Protein AF-A0A1R3GVP4-F1 (afdb_monomer)

InterPro domains:
  IPR006501 Pectinesterase inhibitor domain [PF04043] (24-122)
  IPR006501 Pectinesterase inhibitor domain [SM00856] (20-136)
  IPR006501 Pectinesterase inhibitor domain [TIGR01614] (7-73)
  IPR035513 Invertase/pectin methylesterase inhibitor domain superfamily [G3DSA:1.20.140.40] (20-71)
  IPR035513 Invertase/pectin methylesterase inhibitor domain superfamily [SSF101148] (23-137)
  IPR052421 Plant Cell Wall Enzyme Inhibitor [PTHR36710] (15-69)

Mean predicted aligned error: 7.44 Å

Foldseek 3Di:
DDDDDPVVVVVVVVVVLQVVLLVQQQVVLVPDPHSVLSSVQLVVDPQSSNDDPVSSVVSSVVLVVVLVVLLVVLVVLLVVLCVQLVVCVVVVNLVSNLVSLVSNLVSLVVSVPRSDCVCVVVSVVSNVVSVVVNVVSVVSD

Organism: NCBI:txid93759

Radius of gyration: 23.32 Å; Cα contacts (8 Å, |Δi|>4): 117; chains: 1; bounding box: 47×52×66 Å

pLDDT: mean 90.2, std 13.84, range [39.5, 98.69]

Solvent-accessible surface area (backbone atoms only — not comparable to full-atom values): 7646 Å² total; per-residue (Å²): 138,86,82,76,69,76,70,66,64,60,63,53,59,55,52,55,42,39,55,53,14,51,55,49,47,53,60,58,18,71,75,44,96,53,36,66,60,45,42,56,60,45,66,73,39,77,67,38,28,75,36,54,74,70,48,42,55,50,49,53,51,52,51,52,53,50,50,54,50,51,34,51,52,28,49,53,53,26,52,53,24,51,52,52,17,50,54,25,45,78,69,70,36,49,70,56,17,47,52,27,47,51,52,29,47,50,31,43,50,60,36,60,73,39,98,56,71,89,47,45,69,57,38,52,50,51,49,53,52,50,53,53,51,47,63,54,47,58,75,76,106

Structure (mmCIF, N/CA/C/O backbone):
data_AF-A0A1R3GVP4-F1
#
_entry.id   AF-A0A1R3GVP4-F1
#
loop_
_atom_site.group_PDB
_atom_site.id
_atom_site.type_symbol
_atom_site.label_atom_id
_atom_site.label_alt_id
_atom_site.label_comp_id
_atom_site.label_asym_id
_atom_site.label_entity_id
_atom_site.label_seq_id
_atom_site.pdbx_PDB_ins_code
_atom_site.Cartn_x
_atom_site.Cartn_y
_atom_site.Cartn_z
_atom_site.occupancy
_atom_site.B_iso_or_equiv
_atom_site.auth_seq_id
_atom_site.auth_comp_id
_atom_site.auth_asym_id
_atom_site.auth_atom_id
_atom_site.pdbx_PDB_model_num
ATOM 1 N N . MET A 1 1 ? 21.193 42.812 -39.357 1.00 39.50 1 MET A N 1
ATOM 2 C CA . MET A 1 1 ? 21.559 42.017 -38.165 1.00 39.50 1 MET A CA 1
ATOM 3 C C . MET A 1 1 ? 20.313 41.288 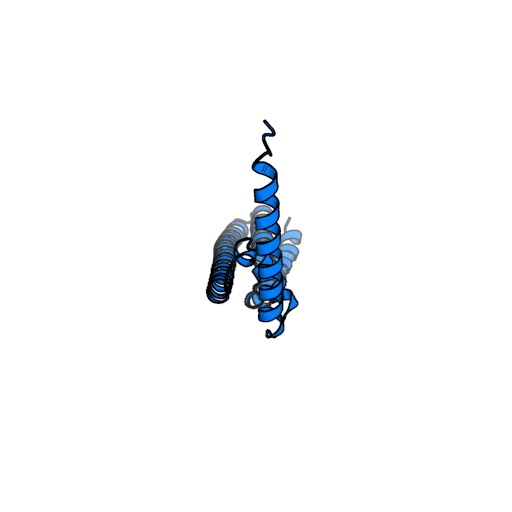-37.685 1.00 39.50 1 MET A C 1
ATOM 5 O O . MET A 1 1 ? 19.476 41.894 -37.035 1.00 39.50 1 MET A O 1
ATOM 9 N N . THR A 1 2 ? 20.130 40.033 -38.091 1.00 42.84 2 THR A N 1
ATOM 10 C CA . THR A 1 2 ? 18.996 39.196 -37.674 1.00 42.84 2 THR A CA 1
ATOM 11 C C . THR A 1 2 ? 19.387 38.416 -36.421 1.00 42.84 2 THR A C 1
ATOM 13 O O . THR A 1 2 ? 20.177 37.479 -36.496 1.00 42.84 2 THR A O 1
ATOM 16 N N . LEU A 1 3 ? 18.864 38.828 -35.265 1.00 52.25 3 LEU A N 1
ATOM 17 C CA . LEU A 1 3 ? 18.927 38.068 -34.016 1.00 52.25 3 LEU A CA 1
ATOM 18 C C . LEU A 1 3 ? 17.864 36.965 -34.074 1.00 52.25 3 LEU A C 1
ATOM 20 O O . LEU A 1 3 ? 16.678 37.229 -33.903 1.00 52.25 3 LEU A O 1
ATOM 24 N N . ILE A 1 4 ? 18.288 35.736 -34.358 1.00 58.00 4 ILE A N 1
ATOM 25 C CA . ILE A 1 4 ? 17.445 34.546 -34.205 1.00 58.00 4 ILE A CA 1
ATOM 26 C C . ILE A 1 4 ? 17.306 34.291 -32.693 1.00 58.00 4 ILE A C 1
ATOM 28 O O . ILE A 1 4 ? 18.330 34.200 -32.011 1.00 58.00 4 ILE A O 1
ATOM 32 N N . PRO A 1 5 ? 16.088 34.192 -32.131 1.00 57.78 5 PRO A N 1
ATOM 33 C CA . PRO A 1 5 ? 15.924 33.985 -30.701 1.00 57.78 5 PRO A CA 1
ATOM 34 C C . PRO A 1 5 ? 16.325 32.550 -30.333 1.00 57.78 5 PRO A C 1
ATOM 36 O O . PRO A 1 5 ? 15.697 31.586 -30.767 1.00 57.78 5 PRO A O 1
ATOM 39 N N . LEU A 1 6 ? 17.343 32.421 -29.473 1.00 53.12 6 LEU A N 1
ATOM 40 C CA . LEU A 1 6 ? 17.855 31.177 -28.860 1.00 53.12 6 LEU A CA 1
ATOM 41 C C . LEU A 1 6 ? 16.781 30.291 -28.189 1.00 53.12 6 LEU A C 1
ATOM 43 O O . LEU A 1 6 ? 17.050 29.147 -27.835 1.00 53.12 6 LEU A O 1
ATOM 47 N N . ILE A 1 7 ? 15.561 30.801 -28.029 1.00 54.38 7 ILE A N 1
ATOM 48 C CA . ILE A 1 7 ? 14.437 30.134 -27.366 1.00 54.38 7 ILE A CA 1
ATOM 49 C C . ILE A 1 7 ? 13.870 28.983 -28.224 1.00 54.38 7 ILE A C 1
ATOM 51 O O . ILE A 1 7 ? 13.385 27.997 -27.674 1.00 54.38 7 ILE A O 1
ATOM 55 N N . VAL A 1 8 ? 13.982 29.048 -29.559 1.00 53.81 8 VAL A N 1
ATOM 56 C CA . VAL A 1 8 ? 13.354 28.057 -30.461 1.00 53.81 8 VAL A CA 1
ATOM 57 C C . VAL A 1 8 ? 14.139 26.733 -30.535 1.00 53.81 8 VAL A C 1
ATOM 59 O O . VAL A 1 8 ? 13.537 25.675 -30.701 1.00 53.81 8 VAL A O 1
ATOM 62 N N . LEU A 1 9 ? 15.467 26.737 -30.337 1.00 52.12 9 LEU A N 1
ATOM 63 C CA . LEU A 1 9 ? 16.268 25.498 -30.365 1.00 52.12 9 LEU A CA 1
ATOM 64 C C . LEU A 1 9 ? 16.066 24.609 -29.126 1.00 52.12 9 LEU A C 1
ATOM 66 O O . LEU A 1 9 ? 16.220 23.392 -29.220 1.00 52.12 9 LEU A O 1
ATOM 70 N N . ASN A 1 10 ? 15.692 25.189 -27.981 1.00 51.56 10 ASN A N 1
ATOM 71 C CA . ASN A 1 10 ? 15.561 24.436 -26.731 1.00 51.56 10 ASN A CA 1
ATOM 72 C C . ASN A 1 10 ? 14.346 23.489 -26.733 1.00 51.56 10 ASN A C 1
ATOM 74 O O . ASN A 1 10 ? 14.402 22.409 -26.157 1.00 51.56 10 ASN A O 1
ATOM 78 N N . GLN A 1 11 ? 13.266 23.856 -27.433 1.00 56.44 11 GLN A N 1
ATOM 79 C CA . GLN A 1 11 ? 12.038 23.048 -27.508 1.00 56.44 11 GLN A CA 1
ATOM 80 C C . GLN A 1 11 ? 12.181 21.817 -28.420 1.00 56.44 11 GLN A C 1
ATOM 82 O O . GLN A 1 11 ? 11.461 20.831 -28.264 1.00 56.44 11 GLN A O 1
ATOM 87 N N . CYS A 1 12 ? 13.115 21.857 -29.375 1.00 54.09 12 CYS A N 1
ATOM 88 C CA . CYS A 1 12 ? 13.307 20.773 -30.337 1.00 54.09 12 CYS A CA 1
ATOM 89 C C . CYS A 1 12 ? 14.071 19.591 -29.712 1.00 54.09 12 CYS A C 1
ATOM 91 O O . CYS A 1 12 ? 13.704 18.431 -29.895 1.00 54.09 12 CYS A O 1
ATOM 93 N N . LEU A 1 13 ? 15.093 19.885 -28.901 1.00 56.16 13 LEU A N 1
ATOM 94 C CA . LEU A 1 13 ? 15.915 18.875 -28.224 1.00 56.16 13 LEU A CA 1
ATOM 95 C C . LEU A 1 13 ? 15.128 18.084 -27.167 1.00 56.16 13 LEU A C 1
ATOM 97 O O . LEU A 1 13 ? 15.319 16.875 -27.038 1.00 56.16 13 LEU A O 1
ATOM 101 N N . THR A 1 14 ? 14.208 18.737 -26.450 1.00 58.81 14 THR A N 1
ATOM 102 C CA . THR A 1 14 ? 13.360 18.076 -25.445 1.00 58.81 14 THR A CA 1
ATOM 103 C C . THR A 1 14 ? 12.384 17.086 -26.078 1.00 58.81 14 THR A C 1
ATOM 105 O O . THR A 1 14 ? 12.170 16.009 -25.530 1.00 58.81 14 THR A O 1
ATOM 108 N N . SER A 1 15 ? 11.849 17.408 -27.262 1.00 63.97 15 SER A N 1
ATOM 109 C CA . SER A 1 15 ? 10.939 16.527 -28.003 1.00 63.97 15 SER A CA 1
ATOM 110 C C . SER A 1 15 ? 11.629 15.251 -28.506 1.00 63.97 15 SER A C 1
ATOM 112 O O . SER A 1 15 ? 11.081 14.166 -28.339 1.00 63.97 15 SER A O 1
ATOM 114 N N . ILE A 1 16 ? 12.849 15.346 -29.051 1.00 66.75 16 ILE A N 1
ATOM 115 C CA . ILE A 1 16 ? 13.589 14.180 -29.575 1.00 66.75 16 ILE A CA 1
ATOM 116 C C . ILE A 1 16 ? 13.984 13.213 -28.449 1.00 66.75 16 ILE A C 1
ATOM 118 O O . ILE A 1 16 ? 13.843 11.995 -28.596 1.00 66.75 16 ILE A O 1
ATOM 122 N N . GLY A 1 17 ? 14.455 13.743 -27.313 1.00 68.69 17 GLY A N 1
ATOM 123 C CA . GLY A 1 17 ? 14.774 12.929 -26.137 1.00 68.69 17 GLY A CA 1
ATOM 124 C C . GLY A 1 17 ? 13.547 12.183 -25.612 1.00 68.69 17 GLY A C 1
ATOM 125 O O . GLY A 1 17 ? 13.617 10.978 -25.392 1.00 68.69 17 GLY A O 1
ATOM 126 N N . GLN A 1 18 ? 12.408 12.874 -25.509 1.00 73.81 18 GLN A N 1
ATOM 127 C CA . GLN A 1 18 ? 11.162 12.305 -24.997 1.00 73.81 18 GLN A CA 1
ATOM 128 C C . GLN A 1 18 ? 10.588 11.195 -25.891 1.00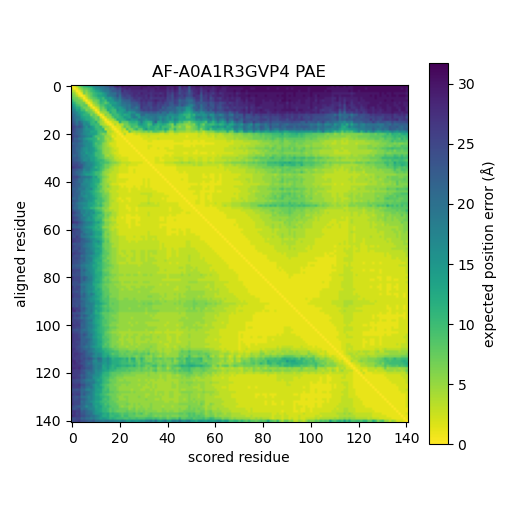 73.81 18 GLN A C 1
ATOM 130 O O . GLN A 1 18 ? 10.178 10.157 -25.372 1.00 73.81 18 GLN A O 1
ATOM 135 N N . GLU A 1 19 ? 10.597 11.370 -27.216 1.00 79.12 19 GLU A N 1
ATOM 136 C CA . GLU A 1 19 ? 10.157 10.327 -28.158 1.00 79.12 19 GLU A CA 1
ATOM 137 C C . GLU A 1 19 ? 11.078 9.096 -28.113 1.00 79.12 19 GLU A C 1
ATOM 139 O O . GLU A 1 19 ? 10.610 7.955 -28.097 1.00 79.12 19 GLU A O 1
ATOM 144 N N . THR A 1 20 ? 12.393 9.310 -27.991 1.00 84.62 20 THR A N 1
ATOM 145 C CA . THR A 1 20 ? 13.367 8.215 -27.842 1.00 84.62 20 THR A CA 1
ATOM 146 C C . THR A 1 20 ? 13.157 7.447 -26.531 1.00 84.62 20 THR A C 1
ATOM 148 O O . THR A 1 20 ? 13.189 6.215 -26.518 1.00 84.62 20 THR A O 1
ATOM 151 N N . GLY A 1 21 ? 12.889 8.155 -25.429 1.00 90.38 21 GLY A N 1
ATOM 152 C CA . GLY A 1 21 ? 12.582 7.550 -24.134 1.00 90.38 21 GLY A CA 1
ATOM 153 C C . GLY A 1 21 ? 11.299 6.727 -24.139 1.00 90.38 21 GLY A C 1
ATOM 154 O O . GLY A 1 21 ? 11.305 5.593 -23.666 1.00 90.38 21 GLY A O 1
ATOM 155 N N . LYS A 1 22 ? 10.216 7.246 -24.732 1.00 94.31 22 LYS A N 1
ATOM 156 C CA . LYS A 1 22 ? 8.956 6.501 -24.894 1.00 94.31 22 LYS A CA 1
ATOM 157 C C . LYS A 1 22 ? 9.150 5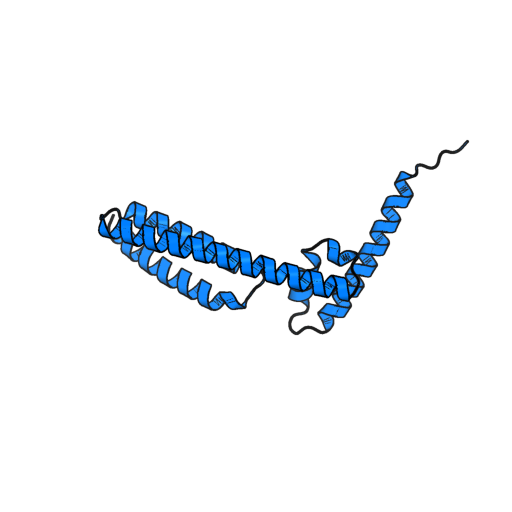.203 -25.676 1.00 94.31 22 LYS A C 1
ATOM 159 O O . LYS A 1 22 ? 8.663 4.155 -25.258 1.00 94.31 22 LYS A O 1
ATOM 164 N N . ALA A 1 23 ? 9.906 5.246 -26.776 1.00 95.75 23 ALA A N 1
ATOM 165 C CA . ALA A 1 23 ? 10.213 4.052 -27.561 1.00 95.75 23 ALA A CA 1
ATOM 166 C C . ALA A 1 23 ? 11.014 3.013 -26.754 1.00 95.75 23 ALA A C 1
ATOM 168 O O . ALA A 1 23 ? 10.745 1.808 -26.838 1.00 95.75 23 ALA A O 1
ATOM 169 N N . LEU A 1 24 ? 11.971 3.465 -25.935 1.00 96.81 24 LEU A N 1
ATOM 170 C CA . LEU A 1 24 ? 12.727 2.585 -25.046 1.00 96.81 24 LEU A CA 1
ATOM 171 C C . LEU A 1 24 ? 11.834 1.958 -23.966 1.00 96.81 24 LEU A C 1
ATOM 173 O O . LEU A 1 24 ? 11.905 0.745 -23.769 1.00 96.81 24 LEU A O 1
ATOM 177 N N . ILE A 1 25 ? 10.973 2.746 -23.313 1.00 97.69 25 ILE A N 1
ATOM 178 C CA . ILE A 1 25 ? 9.994 2.257 -22.326 1.00 97.69 25 ILE A CA 1
ATOM 179 C C . ILE A 1 25 ? 9.105 1.182 -22.961 1.00 97.69 25 ILE A C 1
ATOM 181 O O . ILE A 1 25 ? 9.031 0.072 -22.438 1.00 97.69 25 ILE A O 1
ATOM 185 N N . ALA A 1 26 ? 8.512 1.455 -24.127 1.00 97.75 26 ALA A N 1
ATOM 186 C CA . ALA A 1 26 ? 7.673 0.490 -24.839 1.00 97.75 26 ALA A CA 1
ATOM 187 C C . ALA A 1 26 ? 8.428 -0.813 -25.159 1.00 97.75 26 ALA A C 1
ATOM 189 O O . ALA A 1 26 ? 7.901 -1.911 -24.974 1.00 97.75 26 ALA A O 1
ATOM 190 N N . THR A 1 27 ? 9.693 -0.704 -25.578 1.00 97.56 27 THR A N 1
ATOM 191 C CA . THR A 1 27 ? 10.546 -1.865 -25.870 1.00 97.56 27 THR A CA 1
ATOM 192 C C . THR A 1 27 ? 10.806 -2.709 -24.621 1.00 97.56 27 THR A C 1
ATOM 194 O O . THR A 1 27 ? 10.717 -3.936 -24.683 1.00 97.56 27 THR A O 1
ATOM 197 N N . VAL A 1 28 ? 11.120 -2.078 -23.487 1.00 96.81 28 VAL A N 1
ATOM 198 C CA . VAL A 1 28 ? 11.355 -2.773 -22.211 1.00 96.81 28 VAL A CA 1
ATOM 199 C C . VAL A 1 28 ? 10.071 -3.436 -21.716 1.00 96.81 28 VAL A C 1
ATOM 201 O O . VAL A 1 28 ? 10.076 -4.632 -21.431 1.00 96.81 28 VAL A O 1
ATOM 204 N N . CYS A 1 29 ? 8.968 -2.692 -21.684 1.00 97.69 29 CYS A N 1
ATOM 205 C CA . CYS A 1 29 ? 7.694 -3.168 -21.156 1.00 97.69 29 CYS A CA 1
ATOM 206 C C . CYS A 1 29 ? 7.018 -4.226 -22.034 1.00 97.69 29 CYS A C 1
ATOM 208 O O . CYS A 1 29 ? 6.279 -5.055 -21.524 1.00 97.69 29 CYS A O 1
ATOM 210 N N . SER A 1 30 ? 7.318 -4.296 -23.335 1.00 98.06 30 SER A N 1
ATOM 211 C CA . SER A 1 30 ? 6.833 -5.397 -24.188 1.00 98.06 30 SER A CA 1
ATOM 212 C C . SER A 1 30 ? 7.313 -6.789 -23.749 1.00 98.06 30 SER A C 1
ATOM 214 O O . SER A 1 30 ? 6.768 -7.796 -24.192 1.00 98.06 30 SER A O 1
ATOM 216 N N . LYS A 1 31 ? 8.345 -6.849 -22.896 1.00 96.94 31 LYS A N 1
ATOM 217 C CA . LYS A 1 31 ? 8.952 -8.086 -22.389 1.00 96.94 31 LYS A CA 1
ATOM 218 C C . LYS A 1 31 ? 8.498 -8.445 -20.971 1.00 96.94 31 LYS A C 1
ATOM 220 O O . LYS A 1 31 ? 9.032 -9.398 -20.407 1.00 96.94 31 LYS A O 1
ATOM 225 N N . THR A 1 32 ? 7.586 -7.680 -20.372 1.00 95.38 32 THR A N 1
ATOM 226 C CA . THR A 1 32 ? 7.061 -7.943 -19.026 1.00 95.38 32 THR A CA 1
ATOM 227 C C . THR A 1 32 ? 5.731 -8.688 -19.093 1.00 95.38 32 THR A C 1
ATOM 229 O O . THR A 1 32 ? 5.060 -8.691 -20.122 1.00 95.38 32 THR A O 1
ATOM 232 N N . GLU A 1 33 ? 5.348 -9.323 -17.983 1.00 93.56 33 GLU A N 1
ATOM 233 C CA . GLU A 1 33 ? 4.060 -10.020 -17.855 1.00 93.56 33 GLU A CA 1
ATOM 234 C C . GLU A 1 33 ? 2.873 -9.056 -18.002 1.00 93.56 33 GLU A C 1
ATOM 236 O O . GLU A 1 33 ? 1.915 -9.367 -18.707 1.00 93.56 33 GLU A O 1
ATOM 241 N N . ASN A 1 34 ? 3.005 -7.843 -17.447 1.00 91.88 34 ASN A N 1
ATOM 242 C CA . ASN A 1 34 ? 2.023 -6.763 -17.558 1.00 91.88 34 ASN A CA 1
ATOM 243 C C . ASN A 1 34 ? 2.637 -5.534 -18.266 1.00 91.88 34 ASN A C 1
ATOM 245 O O . ASN A 1 34 ? 3.209 -4.657 -17.605 1.00 91.88 34 ASN A O 1
ATOM 249 N N . PRO A 1 35 ? 2.563 -5.438 -19.610 1.00 95.94 35 PRO A N 1
ATOM 250 C CA . PRO A 1 35 ? 3.173 -4.333 -20.352 1.00 95.94 35 PRO A CA 1
ATOM 251 C C . PRO A 1 35 ? 2.586 -2.956 -20.029 1.00 95.94 35 PRO A C 1
ATOM 253 O O . PRO A 1 35 ? 3.330 -1.982 -19.953 1.00 95.94 35 PRO A O 1
ATOM 256 N N . GLN A 1 36 ? 1.266 -2.858 -19.833 1.00 95.00 36 GLN A N 1
ATOM 257 C CA . GLN A 1 36 ? 0.609 -1.574 -19.550 1.00 95.00 36 GLN A CA 1
ATOM 258 C C . GLN A 1 36 ? 0.969 -1.041 -18.161 1.00 95.00 36 GLN A C 1
ATOM 260 O O . GLN A 1 36 ? 1.286 0.140 -18.037 1.00 95.00 36 GLN A O 1
ATOM 265 N N . ASP A 1 37 ? 1.022 -1.911 -17.151 1.00 92.00 37 ASP A N 1
ATOM 266 C CA . ASP A 1 37 ? 1.434 -1.526 -15.797 1.00 92.00 37 ASP A CA 1
ATOM 267 C C . ASP A 1 37 ? 2.894 -1.074 -15.781 1.00 92.00 37 ASP A C 1
ATOM 269 O O . ASP A 1 37 ? 3.224 -0.064 -15.169 1.00 92.00 37 ASP A O 1
ATOM 273 N N . CYS A 1 38 ? 3.767 -1.761 -16.526 1.00 95.81 38 CYS A N 1
ATOM 274 C CA . CYS A 1 38 ? 5.156 -1.341 -16.697 1.00 95.81 38 CYS A CA 1
ATOM 275 C C . CYS A 1 38 ? 5.268 0.053 -17.338 1.00 95.81 38 CYS A C 1
ATOM 277 O O . CYS A 1 38 ? 6.040 0.883 -16.854 1.00 95.81 38 CYS A O 1
ATOM 279 N N . ILE A 1 39 ? 4.498 0.325 -18.402 1.00 96.44 39 ILE A N 1
ATOM 280 C CA . ILE A 1 39 ? 4.489 1.639 -19.065 1.00 96.44 39 ILE A CA 1
ATOM 281 C C . ILE A 1 39 ? 4.004 2.702 -18.083 1.00 96.44 39 ILE A C 1
ATOM 283 O O . ILE A 1 39 ? 4.709 3.682 -17.860 1.00 96.44 39 ILE A O 1
ATOM 287 N N . SER A 1 40 ? 2.849 2.483 -17.449 1.00 94.38 40 SER A N 1
ATOM 288 C CA . SER A 1 40 ? 2.272 3.423 -16.485 1.00 94.38 40 SER A CA 1
ATOM 289 C C . SER A 1 40 ? 3.227 3.704 -15.322 1.00 94.38 40 SER A C 1
ATOM 291 O O . SER A 1 40 ? 3.440 4.863 -14.959 1.00 94.38 40 SER A O 1
ATOM 293 N N . LEU A 1 41 ? 3.873 2.662 -14.789 1.00 94.19 41 LEU A N 1
ATOM 294 C CA . LEU A 1 41 ? 4.855 2.778 -13.719 1.00 94.19 41 LEU A CA 1
ATOM 295 C C . LEU A 1 41 ? 6.053 3.627 -14.153 1.00 94.19 41 LEU A C 1
ATOM 297 O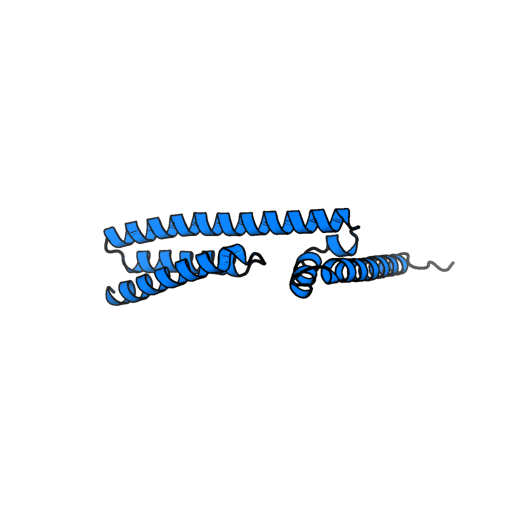 O . LEU A 1 41 ? 6.396 4.580 -13.459 1.00 94.19 41 LEU A O 1
ATOM 301 N N . LEU A 1 42 ? 6.680 3.334 -15.294 1.00 96.25 42 LEU A N 1
ATOM 302 C CA . LEU A 1 42 ? 7.860 4.080 -15.740 1.00 96.25 42 LEU A CA 1
ATOM 303 C C . LEU A 1 42 ? 7.521 5.517 -16.156 1.00 96.25 42 LEU A C 1
ATOM 305 O O . LEU A 1 42 ? 8.271 6.430 -15.818 1.00 96.25 42 LEU A O 1
ATOM 309 N N . GLU A 1 43 ? 6.399 5.744 -16.837 1.00 95.62 43 GLU A N 1
ATOM 310 C CA . GLU A 1 43 ? 5.971 7.085 -17.262 1.00 95.62 43 GLU A CA 1
ATOM 311 C C . GLU A 1 43 ? 5.529 7.980 -16.094 1.00 95.62 43 GLU A C 1
ATOM 313 O O . GLU A 1 43 ? 5.525 9.205 -16.236 1.00 95.62 43 GLU A O 1
ATOM 318 N N . SER A 1 44 ? 5.225 7.400 -14.925 1.00 94.12 44 SER A N 1
ATOM 319 C CA . SER A 1 44 ? 4.947 8.165 -13.700 1.00 94.12 44 SER A CA 1
ATOM 320 C C . SER A 1 44 ? 6.153 8.973 -13.200 1.00 94.12 44 SER A C 1
ATOM 322 O O . SER A 1 44 ? 5.981 9.945 -12.460 1.00 94.12 44 SER A O 1
ATOM 324 N N . ASP A 1 45 ? 7.370 8.614 -13.628 1.00 95.00 45 ASP A N 1
ATOM 325 C CA . ASP A 1 45 ? 8.593 9.352 -13.333 1.00 95.00 45 ASP A CA 1
ATOM 326 C C . ASP A 1 45 ? 9.136 10.042 -14.600 1.00 95.00 45 ASP A C 1
ATOM 328 O O . ASP A 1 45 ? 9.624 9.373 -15.516 1.00 95.00 45 ASP A O 1
ATOM 332 N N . PRO A 1 46 ? 9.136 11.388 -14.663 1.00 94.81 46 PRO A N 1
ATOM 333 C CA . PRO A 1 46 ? 9.623 12.125 -15.828 1.00 94.81 46 PRO A CA 1
ATOM 334 C C . PRO A 1 46 ? 11.079 11.823 -16.215 1.00 94.81 46 PRO A C 1
ATOM 336 O O . PRO A 1 46 ? 11.461 12.027 -17.369 1.00 94.81 46 PRO A O 1
ATOM 339 N N . ARG A 1 47 ? 11.907 11.325 -15.284 1.00 95.25 47 ARG A N 1
ATOM 340 C CA . ARG A 1 47 ? 13.302 10.943 -15.564 1.00 95.25 47 ARG A CA 1
ATOM 341 C C . ARG A 1 47 ? 13.390 9.736 -16.498 1.00 95.25 47 ARG A C 1
ATOM 343 O O . ARG A 1 47 ? 14.426 9.539 -17.135 1.00 95.25 47 ARG A O 1
ATOM 350 N N . SER A 1 48 ? 12.327 8.943 -16.619 1.00 96.06 48 SER A N 1
ATOM 351 C CA . SER A 1 48 ? 12.295 7.766 -17.490 1.00 96.06 48 SER A CA 1
ATOM 352 C C . SER A 1 48 ? 12.426 8.135 -18.966 1.00 96.06 48 SER A C 1
ATOM 354 O O . SER A 1 48 ? 13.082 7.418 -19.717 1.00 96.06 48 SER A O 1
ATOM 356 N N . PHE A 1 49 ? 11.899 9.293 -19.380 1.00 95.81 49 PHE A N 1
ATOM 357 C CA . PHE A 1 49 ? 11.916 9.729 -20.782 1.00 95.81 49 PHE A CA 1
ATOM 358 C C . PHE A 1 49 ? 13.308 10.085 -21.318 1.00 95.81 49 PHE A C 1
ATOM 360 O O . PHE A 1 49 ? 13.477 10.229 -22.522 1.00 95.81 49 PHE A O 1
ATOM 367 N N . THR A 1 50 ? 14.310 10.244 -20.457 1.00 95.12 50 THR A N 1
ATOM 368 C CA . THR A 1 50 ? 15.694 10.541 -20.868 1.00 95.12 50 THR A CA 1
ATOM 369 C C . THR A 1 50 ? 16.695 9.508 -20.355 1.00 95.12 50 THR A C 1
ATOM 371 O O . THR A 1 50 ? 17.901 9.647 -20.564 1.00 95.12 50 THR A O 1
ATOM 374 N N . SER A 1 51 ? 16.211 8.456 -19.692 1.00 94.56 51 SER A N 1
ATOM 375 C CA 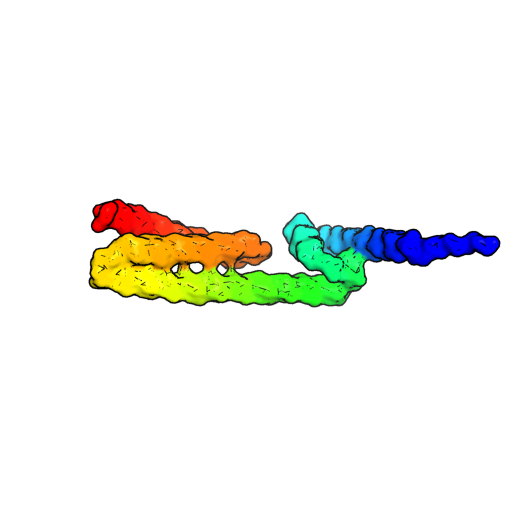. SER A 1 51 ? 17.043 7.420 -19.089 1.00 94.56 51 SER A CA 1
ATOM 376 C C . SER A 1 51 ? 17.420 6.327 -20.085 1.00 94.56 51 SER A C 1
ATOM 378 O O . SER A 1 51 ? 16.641 5.948 -20.953 1.00 94.56 51 SER A O 1
ATOM 380 N N . ASN A 1 52 ? 18.617 5.762 -19.920 1.00 95.44 52 ASN A N 1
ATOM 381 C CA . ASN A 1 52 ? 18.989 4.501 -20.564 1.00 95.44 52 ASN A CA 1
ATOM 382 C C . ASN A 1 52 ? 18.431 3.298 -19.775 1.00 95.44 52 ASN A C 1
ATOM 384 O O . ASN A 1 52 ? 17.801 3.469 -18.734 1.00 95.44 52 ASN A O 1
ATOM 388 N N . LEU A 1 53 ? 18.704 2.070 -20.228 1.00 96.12 53 LEU A N 1
ATOM 389 C CA . LEU A 1 53 ? 18.227 0.845 -19.566 1.00 96.12 53 LEU A CA 1
ATOM 390 C C . LEU A 1 53 ? 18.596 0.770 -18.074 1.00 96.12 53 LEU A C 1
ATOM 392 O O . LEU A 1 53 ? 17.753 0.432 -17.247 1.00 96.12 53 LEU A O 1
ATOM 396 N N . THR A 1 54 ? 19.832 1.128 -17.715 1.00 97.56 54 THR A N 1
ATOM 397 C CA . THR A 1 54 ? 20.274 1.159 -16.312 1.00 97.56 54 THR A CA 1
ATOM 398 C C . THR A 1 54 ? 19.518 2.217 -15.506 1.00 97.56 54 THR A C 1
ATOM 400 O O . THR A 1 54 ? 19.164 1.979 -14.352 1.00 97.56 54 THR A O 1
ATOM 403 N N . GLY A 1 55 ? 19.253 3.380 -16.108 1.00 97.31 55 GLY A N 1
ATOM 404 C CA . GLY A 1 55 ? 18.438 4.438 -15.516 1.00 97.31 55 GLY A CA 1
ATOM 405 C C . GLY A 1 55 ? 16.993 3.995 -15.284 1.00 97.31 55 GLY A C 1
ATOM 406 O O . GLY A 1 55 ? 16.494 4.155 -14.176 1.00 97.31 55 GLY A O 1
ATOM 407 N N . LEU A 1 56 ? 16.361 3.349 -16.269 1.00 97.00 56 LEU A N 1
ATOM 408 C CA . LEU A 1 56 ? 15.006 2.799 -16.136 1.00 97.00 56 LEU A CA 1
ATOM 409 C C . LEU A 1 56 ? 14.923 1.744 -15.027 1.00 97.00 56 LEU A C 1
ATOM 411 O O . LEU A 1 56 ? 14.010 1.790 -14.208 1.00 97.00 56 LEU A O 1
ATOM 415 N N . ALA A 1 57 ? 15.905 0.840 -14.942 1.00 97.25 57 ALA A N 1
ATOM 416 C CA . ALA A 1 57 ? 15.960 -0.154 -13.870 1.00 97.25 57 ALA A CA 1
ATOM 417 C C . ALA A 1 57 ? 16.074 0.499 -12.482 1.00 97.25 57 ALA A C 1
ATOM 419 O O . ALA A 1 57 ? 15.382 0.102 -11.545 1.00 97.25 57 ALA A O 1
ATOM 420 N N . ARG A 1 58 ? 16.914 1.535 -12.344 1.00 98.00 58 ARG A N 1
ATOM 421 C CA . ARG A 1 58 ? 17.025 2.308 -11.099 1.00 98.00 58 ARG A CA 1
ATOM 422 C C . ARG A 1 58 ? 15.714 3.006 -10.749 1.00 98.00 58 ARG A C 1
ATOM 424 O O . ARG A 1 58 ? 15.304 2.947 -9.596 1.00 98.00 58 ARG A O 1
ATOM 431 N N . ILE A 1 59 ? 15.068 3.647 -11.719 1.00 97.06 59 ILE A N 1
ATOM 432 C CA . ILE A 1 59 ? 13.793 4.339 -11.512 1.00 97.06 59 ILE A CA 1
ATOM 433 C C . ILE A 1 59 ? 12.720 3.353 -11.047 1.00 97.06 59 ILE A C 1
ATOM 435 O O . ILE A 1 59 ? 12.055 3.622 -10.051 1.00 97.06 59 ILE A O 1
ATOM 439 N N . ALA A 1 60 ? 12.607 2.185 -11.686 1.00 95.50 60 ALA A N 1
ATOM 440 C CA . ALA A 1 60 ? 11.676 1.144 -11.259 1.00 95.50 60 ALA A CA 1
ATOM 441 C C . ALA A 1 60 ? 11.915 0.728 -9.795 1.00 95.50 60 ALA A C 1
ATOM 443 O O . ALA A 1 60 ? 10.975 0.692 -9.004 1.00 95.50 60 ALA A O 1
ATOM 444 N N . LEU A 1 61 ? 13.175 0.504 -9.398 1.00 96.00 61 LEU A N 1
ATOM 445 C CA . LEU A 1 61 ? 13.530 0.193 -8.006 1.00 96.00 61 LEU A CA 1
ATOM 446 C C . LEU A 1 61 ? 13.177 1.333 -7.035 1.00 96.00 61 LEU A C 1
ATOM 448 O O . LEU A 1 61 ? 12.678 1.074 -5.940 1.00 96.00 61 LEU A O 1
ATOM 452 N N . GLU A 1 62 ? 13.423 2.588 -7.417 1.00 96.44 62 GLU A N 1
ATOM 453 C CA . GLU A 1 62 ? 13.079 3.765 -6.610 1.00 96.44 62 GLU A CA 1
ATOM 454 C C . GLU A 1 62 ? 11.561 3.915 -6.430 1.00 96.44 62 GLU A C 1
ATOM 456 O O . GLU A 1 62 ? 11.110 4.226 -5.324 1.00 96.44 62 GLU A O 1
ATOM 461 N N . ILE A 1 63 ? 10.769 3.664 -7.478 1.00 94.00 63 ILE A N 1
ATOM 462 C CA . ILE A 1 63 ? 9.302 3.668 -7.413 1.00 94.00 63 ILE A CA 1
ATOM 463 C C . ILE A 1 63 ? 8.815 2.565 -6.471 1.00 94.00 63 ILE A C 1
ATOM 465 O O . ILE A 1 63 ? 8.060 2.852 -5.541 1.00 94.00 63 ILE A O 1
ATOM 469 N N . THR A 1 64 ? 9.300 1.332 -6.640 1.00 92.69 64 THR A N 1
ATOM 470 C CA . THR A 1 64 ? 8.940 0.203 -5.769 1.00 92.69 64 THR A CA 1
ATOM 471 C C . THR A 1 64 ? 9.263 0.497 -4.306 1.00 92.69 64 THR A C 1
ATOM 473 O O . THR A 1 64 ? 8.402 0.354 -3.438 1.00 92.69 64 THR A O 1
ATOM 476 N N . ALA A 1 65 ? 10.477 0.972 -4.013 1.00 94.94 65 ALA A N 1
ATOM 477 C CA . ALA A 1 65 ? 10.891 1.290 -2.648 1.00 94.94 65 ALA A CA 1
ATOM 478 C C . ALA A 1 65 ? 10.059 2.424 -2.026 1.00 94.94 65 ALA A C 1
ATOM 480 O O . ALA A 1 65 ? 9.750 2.383 -0.832 1.00 94.94 65 ALA A O 1
ATOM 481 N N . ARG A 1 66 ? 9.690 3.437 -2.820 1.00 93.94 66 ARG A N 1
ATOM 482 C CA . ARG A 1 66 ? 8.826 4.541 -2.384 1.00 93.94 66 ARG A CA 1
ATOM 483 C C . ARG A 1 66 ? 7.419 4.048 -2.056 1.00 93.94 66 ARG A C 1
ATOM 485 O O . ARG A 1 66 ? 6.926 4.341 -0.973 1.00 93.94 66 ARG A O 1
ATOM 492 N N . ASN A 1 67 ? 6.801 3.277 -2.946 1.00 92.31 67 ASN A N 1
ATOM 493 C CA . ASN A 1 67 ? 5.442 2.774 -2.748 1.00 92.31 67 ASN A CA 1
ATOM 494 C C . ASN A 1 67 ? 5.367 1.829 -1.542 1.00 92.31 67 ASN A C 1
ATOM 496 O O . ASN A 1 67 ? 4.487 1.980 -0.699 1.00 92.31 67 ASN A O 1
ATOM 500 N N . ALA A 1 68 ? 6.345 0.930 -1.392 1.00 93.50 68 ALA A N 1
ATOM 501 C CA . ALA A 1 68 ? 6.419 0.031 -0.242 1.00 93.50 68 ALA A CA 1
ATOM 502 C C . ALA A 1 68 ? 6.582 0.802 1.078 1.00 93.50 68 ALA A C 1
ATOM 504 O O . ALA A 1 68 ? 5.946 0.472 2.079 1.00 93.50 68 ALA A O 1
ATOM 505 N N . ARG A 1 69 ? 7.404 1.862 1.081 1.00 95.00 69 ARG A N 1
ATOM 506 C CA . ARG A 1 69 ? 7.546 2.760 2.234 1.00 95.00 69 ARG A CA 1
ATOM 507 C C . ARG A 1 69 ? 6.227 3.452 2.571 1.00 95.00 69 ARG A C 1
ATOM 509 O O . ARG A 1 69 ? 5.846 3.434 3.733 1.00 95.00 69 ARG A O 1
ATOM 516 N N . ASN A 1 70 ? 5.534 4.007 1.579 1.00 93.38 70 ASN A N 1
ATOM 517 C CA . ASN A 1 70 ? 4.254 4.684 1.792 1.00 93.38 70 ASN A CA 1
ATOM 518 C C . ASN A 1 70 ? 3.219 3.727 2.397 1.00 93.38 70 ASN A C 1
ATOM 520 O O . ASN A 1 70 ? 2.633 4.035 3.427 1.00 93.38 70 ASN A O 1
ATOM 524 N N . CYS A 1 71 ? 3.059 2.532 1.819 1.00 95.00 71 CYS A N 1
ATOM 525 C CA . CYS A 1 71 ? 2.177 1.498 2.363 1.00 95.00 71 CYS A CA 1
ATOM 526 C C . CYS A 1 71 ? 2.526 1.125 3.805 1.00 95.00 71 CYS A C 1
ATOM 528 O O . CYS A 1 71 ? 1.644 1.042 4.656 1.00 95.00 71 CYS A O 1
ATOM 530 N N . ARG A 1 72 ? 3.815 0.940 4.111 1.00 95.38 72 ARG A N 1
ATOM 531 C CA . ARG A 1 72 ? 4.266 0.683 5.482 1.00 95.38 72 ARG A CA 1
ATOM 532 C C . ARG A 1 72 ? 3.849 1.807 6.430 1.00 95.38 72 ARG A C 1
ATOM 534 O O . ARG A 1 72 ? 3.363 1.511 7.517 1.00 95.38 72 ARG A O 1
ATOM 541 N N . ASP A 1 73 ? 4.046 3.060 6.038 1.00 96.06 73 ASP A N 1
ATOM 542 C CA . ASP A 1 73 ? 3.722 4.213 6.879 1.00 96.06 73 ASP A CA 1
ATOM 543 C C . ASP A 1 73 ? 2.195 4.298 7.110 1.00 96.06 73 ASP A C 1
ATOM 545 O O . ASP A 1 73 ? 1.759 4.385 8.257 1.00 96.06 73 ASP A O 1
ATOM 549 N N . PHE A 1 74 ? 1.374 4.077 6.075 1.00 96.19 74 PHE A N 1
ATOM 550 C CA . PHE A 1 74 ? -0.085 3.955 6.215 1.00 96.19 74 PHE A CA 1
ATOM 551 C C . PHE A 1 74 ? -0.517 2.820 7.153 1.00 96.19 74 PHE A C 1
ATOM 553 O O . PHE A 1 74 ? -1.474 2.972 7.919 1.00 96.19 74 PHE A O 1
ATOM 560 N N . TYR A 1 75 ? 0.166 1.673 7.128 1.00 96.69 75 TYR A N 1
ATOM 561 C CA . TYR A 1 75 ? -0.127 0.579 8.054 1.00 96.69 75 TYR A CA 1
ATOM 562 C C . TYR A 1 75 ? 0.276 0.900 9.492 1.00 96.69 75 TYR A C 1
ATOM 564 O O . TYR A 1 75 ? -0.464 0.547 10.408 1.00 96.69 75 TYR A O 1
ATOM 572 N N . ILE A 1 76 ? 1.402 1.585 9.707 1.00 97.81 76 ILE A N 1
ATOM 573 C CA . ILE A 1 76 ? 1.806 2.058 11.039 1.00 97.81 76 ILE A CA 1
ATOM 574 C C . ILE A 1 76 ? 0.726 2.986 11.605 1.00 97.81 76 ILE A C 1
ATOM 576 O O . ILE A 1 76 ? 0.253 2.766 12.723 1.00 97.81 76 ILE A O 1
ATOM 580 N N . ASP A 1 77 ? 0.266 3.948 10.806 1.00 97.94 77 ASP A N 1
ATOM 581 C CA . ASP A 1 77 ? -0.801 4.866 11.204 1.00 97.94 77 ASP A CA 1
ATOM 582 C C . ASP A 1 77 ? -2.124 4.126 11.437 1.00 97.94 77 ASP A C 1
ATOM 584 O O . ASP A 1 77 ? -2.856 4.415 12.385 1.00 97.94 77 ASP A O 1
ATOM 588 N N . SER A 1 78 ? -2.435 3.124 10.610 1.00 98.12 78 SER A N 1
ATOM 589 C CA . SER A 1 78 ? -3.619 2.273 10.786 1.00 98.12 78 SER A CA 1
ATOM 590 C C . SER A 1 78 ? -3.578 1.503 12.103 1.00 98.12 78 SER A C 1
ATOM 592 O O . SER A 1 78 ? -4.580 1.454 12.809 1.00 98.12 78 SER A O 1
ATOM 594 N N . VAL A 1 79 ? -2.429 0.932 12.474 1.00 98.25 79 VAL A N 1
ATOM 595 C CA . VAL A 1 79 ? -2.262 0.237 13.758 1.00 98.25 79 VAL A CA 1
ATOM 596 C C . VAL A 1 79 ? -2.442 1.205 14.926 1.00 98.25 79 VAL A C 1
ATOM 598 O O . VAL A 1 79 ? -3.129 0.861 15.886 1.00 98.25 79 VAL A O 1
ATOM 601 N N . GLY A 1 80 ? -1.898 2.423 14.838 1.00 98.44 80 GLY A N 1
ATOM 602 C CA . GLY A 1 80 ? -2.143 3.474 15.832 1.00 98.44 80 GLY A CA 1
ATOM 603 C C . GLY A 1 80 ? -3.636 3.778 16.001 1.00 98.44 80 GLY A C 1
ATOM 604 O O . GLY A 1 80 ? -4.165 3.706 17.109 1.00 98.44 80 GLY A O 1
ATOM 605 N N . ASN A 1 81 ? -4.341 4.000 14.890 1.00 98.56 81 ASN A N 1
ATOM 606 C CA . ASN A 1 81 ? -5.782 4.261 14.898 1.00 98.56 81 ASN A CA 1
ATOM 607 C C . ASN A 1 81 ? -6.609 3.070 15.414 1.00 98.56 81 ASN A C 1
ATOM 609 O O . ASN A 1 81 ? -7.620 3.276 16.082 1.00 98.56 81 ASN A O 1
ATOM 613 N N . LEU A 1 82 ? -6.190 1.825 15.163 1.00 98.62 82 LEU A N 1
ATOM 614 C CA . LEU A 1 82 ? -6.831 0.641 15.746 1.00 98.62 82 LEU A CA 1
ATOM 615 C C . LEU A 1 82 ? -6.695 0.624 17.276 1.00 98.62 82 LEU A C 1
ATOM 617 O O . LEU A 1 82 ? -7.670 0.339 17.970 1.00 98.62 82 LEU A O 1
ATOM 621 N N . TRP A 1 83 ? -5.527 0.978 17.818 1.00 98.50 83 TRP A N 1
ATOM 622 C CA . TRP A 1 83 ? -5.342 1.086 19.269 1.00 98.50 83 TRP A CA 1
ATOM 623 C C . TRP A 1 83 ? -6.169 2.210 19.884 1.00 98.50 83 TRP A C 1
ATOM 625 O O . TRP A 1 83 ? -6.783 2.014 20.933 1.00 98.50 83 TRP A O 1
ATOM 635 N N . ASP A 1 84 ? -6.231 3.367 19.230 1.00 98.62 84 ASP A N 1
ATOM 636 C CA . ASP A 1 84 ? -7.072 4.470 19.692 1.00 98.62 84 ASP A CA 1
ATOM 637 C C . ASP A 1 84 ? -8.565 4.120 19.599 1.00 98.62 84 ASP A C 1
ATOM 639 O O . ASP A 1 84 ? -9.329 4.462 20.501 1.00 98.62 84 ASP A O 1
ATOM 643 N N . SER A 1 85 ? -8.975 3.371 18.568 1.00 98.44 85 SER A N 1
ATOM 644 C CA . SER A 1 85 ? -10.331 2.828 18.437 1.00 98.44 85 SER A CA 1
ATOM 645 C C . SER A 1 85 ? -10.689 1.904 19.598 1.00 98.44 85 SER A C 1
ATOM 647 O O . SER A 1 85 ? -11.789 2.019 20.142 1.00 98.44 85 SER A O 1
ATOM 649 N N . LEU A 1 86 ? -9.783 0.993 19.973 1.00 98.62 86 LEU A N 1
ATOM 650 C CA . LEU A 1 86 ? -9.973 0.076 21.100 1.00 98.62 86 LEU A CA 1
ATOM 651 C C . LEU A 1 86 ? -10.044 0.837 22.426 1.00 98.62 86 LEU A C 1
ATOM 653 O O . LEU A 1 86 ? -10.986 0.643 23.185 1.00 98.62 86 LEU A O 1
ATOM 657 N N . ARG A 1 87 ? -9.122 1.779 22.667 1.00 98.69 87 ARG A N 1
ATOM 658 C CA . ARG A 1 87 ? -9.143 2.620 23.874 1.00 98.69 87 ARG A CA 1
ATOM 659 C C . ARG A 1 87 ? -10.454 3.397 23.996 1.00 98.69 87 ARG A C 1
ATOM 661 O O . ARG A 1 87 ? -11.060 3.425 25.061 1.00 98.69 87 ARG A O 1
ATOM 668 N N . ALA A 1 88 ? -10.906 4.023 22.909 1.00 98.50 88 ALA A N 1
ATOM 669 C CA . ALA A 1 88 ? -12.171 4.749 22.896 1.00 98.50 88 ALA A CA 1
ATOM 670 C C . ALA A 1 88 ? -13.369 3.825 23.162 1.00 98.50 88 ALA A C 1
ATOM 672 O O . ALA A 1 88 ? -14.298 4.220 23.864 1.00 98.50 88 ALA A O 1
ATOM 673 N N . PHE A 1 89 ? -13.334 2.598 22.637 1.00 98.19 89 PHE A N 1
ATOM 674 C CA . PHE A 1 89 ? -14.359 1.590 22.891 1.00 98.19 89 PHE A CA 1
ATOM 675 C C . PHE A 1 89 ? -14.427 1.196 24.372 1.00 98.19 89 PHE A C 1
ATOM 677 O O . PHE A 1 89 ? -15.514 1.209 24.947 1.00 98.19 89 PHE A O 1
ATOM 684 N N . ASP A 1 90 ? -13.281 0.923 25.003 1.00 98.31 90 ASP A N 1
ATOM 685 C CA . ASP A 1 90 ? -13.191 0.577 26.431 1.00 98.31 90 ASP A CA 1
ATOM 686 C C . ASP A 1 90 ? -13.704 1.710 27.338 1.00 98.31 90 ASP A C 1
ATOM 688 O O . ASP A 1 90 ? -14.271 1.471 28.403 1.00 98.31 90 ASP A O 1
ATOM 692 N N . GLU A 1 91 ? -13.557 2.960 26.894 1.00 98.38 91 GLU A N 1
ATOM 693 C CA . GLU A 1 91 ? -14.087 4.153 27.561 1.00 98.38 91 GLU A CA 1
ATOM 694 C C . GLU A 1 91 ? -15.568 4.444 27.237 1.00 98.38 91 GLU A C 1
ATOM 696 O O . GLU A 1 91 ? -16.084 5.485 27.651 1.00 98.38 91 GLU A O 1
ATOM 701 N N . LEU A 1 92 ? -16.252 3.563 26.492 1.00 97.88 92 LEU A N 1
ATOM 702 C CA . LEU A 1 92 ? -17.632 3.724 26.001 1.00 97.88 92 LEU A CA 1
ATOM 703 C C . LEU A 1 92 ? -17.842 4.963 25.102 1.00 97.88 92 LEU A C 1
ATOM 705 O O . LEU A 1 92 ? -18.957 5.463 24.959 1.00 97.88 92 LEU A O 1
ATOM 709 N N . LYS A 1 93 ? -16.775 5.469 24.470 1.00 98.31 93 LYS A N 1
ATOM 710 C CA . LYS A 1 93 ? -16.791 6.598 23.520 1.00 98.31 93 LYS A CA 1
ATOM 711 C C . LYS A 1 93 ? -16.905 6.075 22.084 1.00 98.31 93 LYS A C 1
ATOM 713 O O . LYS A 1 93 ? -15.942 6.109 21.312 1.00 98.31 93 LYS A O 1
ATOM 718 N N . PHE A 1 94 ? -18.070 5.525 21.740 1.00 97.94 94 PHE A N 1
ATOM 719 C CA . PHE A 1 94 ? -18.284 4.809 20.473 1.00 97.94 94 PHE A CA 1
ATOM 720 C C . PHE A 1 94 ? -18.164 5.693 19.225 1.00 97.94 94 PHE A C 1
ATOM 722 O O . PHE A 1 94 ? -17.669 5.226 18.201 1.00 97.94 94 PHE A O 1
ATOM 729 N N . ASP A 1 95 ? -18.527 6.970 19.321 1.00 96.75 95 ASP A N 1
ATOM 730 C CA . ASP A 1 95 ? -18.336 7.981 18.276 1.00 96.75 95 ASP A CA 1
ATOM 731 C C . ASP A 1 95 ? -16.851 8.152 17.914 1.00 96.75 95 ASP A C 1
ATOM 733 O O . ASP A 1 95 ? -16.476 8.156 16.740 1.00 96.75 95 ASP A O 1
ATOM 737 N N . LYS A 1 96 ? -15.980 8.210 18.928 1.00 98.00 96 LYS A N 1
ATOM 738 C CA . LYS A 1 96 ? -14.528 8.316 18.738 1.00 98.00 96 LYS A CA 1
ATOM 739 C C . LYS A 1 96 ? -13.930 7.027 18.201 1.00 98.00 96 LYS A C 1
ATOM 741 O O . LYS A 1 96 ? -13.076 7.078 17.322 1.00 98.00 96 LYS A O 1
ATOM 746 N N . SER A 1 97 ? -14.406 5.881 18.691 1.00 98.44 97 SER A N 1
ATOM 747 C CA . SER A 1 97 ? -14.024 4.572 18.153 1.00 98.44 97 SER A CA 1
ATOM 748 C C . SER A 1 97 ? -14.350 4.486 16.655 1.00 98.44 97 SER A C 1
ATOM 750 O O . SER A 1 97 ? -13.492 4.155 15.837 1.00 98.44 97 SER A O 1
ATOM 752 N N . TYR A 1 98 ? -15.560 4.911 16.276 1.00 98.25 98 TYR A N 1
ATOM 753 C CA . TYR A 1 98 ? -16.009 4.973 14.888 1.00 98.25 98 TYR A CA 1
ATOM 754 C C . TYR A 1 98 ? -15.124 5.903 14.043 1.00 98.25 98 TYR A C 1
ATOM 756 O O . TYR A 1 98 ? -14.697 5.519 12.953 1.00 98.25 98 TYR A O 1
ATOM 764 N N . GLN A 1 99 ? -14.795 7.097 14.548 1.00 97.88 99 GLN A N 1
ATOM 765 C CA . GLN A 1 99 ? -13.927 8.050 13.853 1.00 97.88 99 GLN A CA 1
ATOM 766 C C . GLN A 1 99 ? -12.521 7.481 13.599 1.00 97.88 99 GLN A C 1
ATOM 768 O O . GLN A 1 99 ? -12.023 7.576 12.476 1.00 97.88 99 GLN A O 1
ATOM 773 N N . SER A 1 100 ? -11.894 6.844 14.593 1.00 98.56 100 SER A N 1
ATOM 774 C CA . SER A 1 100 ? -10.574 6.219 14.430 1.00 98.56 100 SER A CA 1
ATOM 775 C C . SER A 1 100 ? -10.575 5.151 13.332 1.00 98.56 100 SER A C 1
ATOM 777 O O . SER A 1 100 ? -9.661 5.087 12.510 1.00 98.56 100 SER A O 1
ATOM 779 N N . LEU A 1 101 ? -11.636 4.347 13.241 1.00 98.50 101 LEU A N 1
ATOM 780 C CA . LEU A 1 101 ? -11.778 3.347 12.180 1.00 98.50 101 LEU A CA 1
ATOM 781 C C . LEU A 1 101 ? -11.982 3.957 10.785 1.00 98.50 101 LEU A C 1
ATOM 783 O O . LEU A 1 101 ? -11.595 3.334 9.794 1.00 98.50 101 LEU A O 1
ATOM 787 N N . GLN A 1 102 ? -12.527 5.171 10.672 1.00 98.06 102 GLN A N 1
ATOM 788 C CA . GLN A 1 102 ? -12.568 5.868 9.383 1.00 98.06 102 GLN A CA 1
ATOM 789 C C . GLN A 1 102 ? -11.167 6.257 8.896 1.00 98.06 102 GLN A C 1
ATOM 791 O O . GLN A 1 102 ? -10.888 6.113 7.705 1.00 98.06 102 GLN A O 1
ATOM 796 N N . TYR A 1 103 ? -10.262 6.651 9.799 1.00 97.94 103 TYR A N 1
ATOM 797 C CA . TYR A 1 103 ? -8.855 6.874 9.445 1.00 97.94 103 TYR A CA 1
ATOM 798 C C . TYR A 1 103 ? -8.169 5.587 8.977 1.00 97.94 103 TYR A C 1
ATOM 800 O O . TYR A 1 103 ? -7.449 5.613 7.982 1.00 97.94 103 TYR A O 1
ATOM 808 N N . VAL A 1 104 ? -8.455 4.445 9.617 1.00 98.31 104 VAL A N 1
ATOM 809 C CA . VAL A 1 104 ? -7.962 3.134 9.150 1.00 98.31 104 VAL A CA 1
ATOM 810 C C . VAL A 1 104 ? -8.413 2.860 7.713 1.00 98.31 104 VAL A C 1
ATOM 812 O O . VAL A 1 104 ? -7.606 2.433 6.892 1.00 98.31 104 VAL A O 1
ATOM 815 N N . ILE A 1 105 ? -9.681 3.125 7.377 1.00 97.69 105 ILE A N 1
ATOM 816 C CA . ILE A 1 105 ? -10.178 2.950 6.002 1.00 97.69 105 ILE A CA 1
ATOM 817 C C . ILE A 1 105 ? -9.427 3.851 5.020 1.00 97.69 105 ILE A C 1
ATOM 819 O O . ILE A 1 105 ? -9.040 3.365 3.958 1.00 97.69 105 ILE A O 1
ATOM 823 N N . GLY A 1 106 ? -9.220 5.127 5.362 1.00 97.00 106 GLY A N 1
ATOM 824 C CA . GLY A 1 106 ? -8.470 6.069 4.527 1.00 97.00 106 GLY A CA 1
ATOM 825 C C . GLY A 1 106 ? -7.058 5.566 4.233 1.00 97.00 106 GLY A C 1
ATOM 826 O O . GLY A 1 106 ? -6.724 5.315 3.080 1.00 97.00 106 GLY A O 1
ATOM 827 N N . ASN A 1 107 ? -6.288 5.281 5.283 1.00 96.62 107 ASN A N 1
ATOM 828 C CA . ASN A 1 107 ? -4.898 4.832 5.177 1.00 96.62 107 ASN A CA 1
ATOM 829 C C . ASN A 1 107 ? -4.749 3.539 4.353 1.00 96.62 107 ASN A C 1
ATOM 831 O O . ASN A 1 107 ? -3.876 3.428 3.493 1.00 96.62 107 ASN A O 1
ATOM 835 N N . VAL A 1 108 ? -5.612 2.546 4.595 1.00 96.19 108 VAL A N 1
ATOM 836 C CA . VAL A 1 108 ? -5.575 1.269 3.862 1.00 96.19 108 VAL A CA 1
ATOM 837 C C . VAL A 1 108 ? -5.961 1.463 2.390 1.00 96.19 108 VAL A C 1
ATOM 839 O O . VAL A 1 108 ? -5.363 0.849 1.506 1.00 96.19 108 VAL A O 1
ATOM 842 N N . THR A 1 109 ? -6.922 2.348 2.108 1.00 95.12 109 THR A N 1
ATOM 843 C CA . THR A 1 109 ? -7.320 2.683 0.730 1.00 95.12 109 THR A CA 1
ATOM 844 C C . THR A 1 109 ? -6.196 3.413 -0.008 1.00 95.12 109 THR A C 1
ATOM 846 O O . THR A 1 109 ? -5.941 3.117 -1.173 1.00 95.12 109 THR A O 1
ATOM 849 N N . ASP A 1 110 ? -5.472 4.304 0.670 1.00 93.50 110 ASP A N 1
ATOM 850 C CA . ASP A 1 110 ? -4.339 5.022 0.081 1.00 93.50 110 ASP A CA 1
ATOM 851 C C . ASP A 1 110 ? -3.194 4.073 -0.302 1.00 93.50 110 ASP A C 1
ATOM 853 O O . ASP A 1 110 ? -2.625 4.209 -1.386 1.00 93.50 110 ASP A O 1
ATOM 857 N N . CYS A 1 111 ? 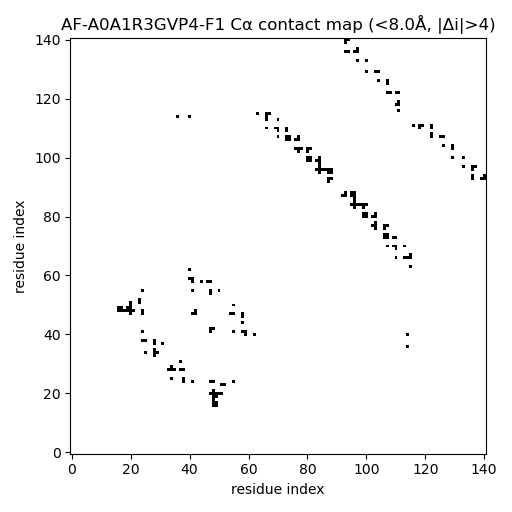-2.901 3.054 0.517 1.00 92.19 111 CYS A N 1
ATOM 858 C CA . CYS A 1 111 ? -1.962 1.994 0.132 1.00 92.19 111 CYS A CA 1
ATOM 859 C C . CYS A 1 111 ? -2.478 1.160 -1.056 1.00 92.19 111 CYS A C 1
ATOM 861 O O . CYS A 1 111 ? -1.708 0.833 -1.960 1.00 92.19 111 CYS A O 1
ATOM 863 N N . GLN A 1 112 ? -3.773 0.834 -1.088 1.00 89.12 112 GLN A N 1
ATOM 864 C CA . GLN A 1 112 ? -4.378 0.054 -2.173 1.00 89.12 112 GLN A CA 1
ATOM 865 C C . GLN A 1 112 ? -4.317 0.765 -3.534 1.00 89.12 112 GLN A C 1
ATOM 867 O O . GLN A 1 112 ? -4.265 0.110 -4.567 1.00 89.12 112 GLN A O 1
ATOM 872 N N . ASN A 1 113 ? -4.285 2.097 -3.542 1.00 87.00 113 ASN A N 1
ATOM 873 C CA . ASN A 1 113 ? -4.142 2.884 -4.767 1.00 87.00 113 ASN A CA 1
ATOM 874 C C . ASN A 1 113 ? -2.690 2.961 -5.278 1.00 87.00 113 ASN A C 1
ATOM 876 O O . ASN A 1 113 ? -2.428 3.628 -6.281 1.0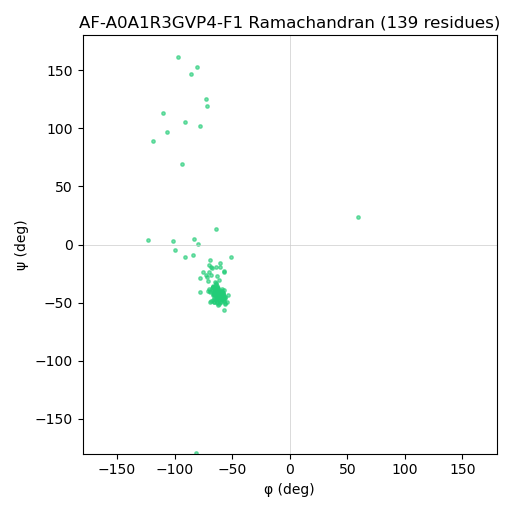0 87.00 113 ASN A O 1
ATOM 880 N N . THR A 1 114 ? -1.730 2.318 -4.601 1.00 84.38 114 THR A N 1
ATOM 881 C CA . THR A 1 114 ? -0.351 2.230 -5.094 1.00 84.38 114 THR A CA 1
ATOM 882 C C . THR A 1 114 ? -0.204 1.119 -6.148 1.00 84.38 114 THR A C 1
ATOM 884 O O . THR A 1 114 ? -0.915 0.123 -6.079 1.00 84.38 114 THR A O 1
ATOM 887 N N . PRO A 1 115 ? 0.757 1.221 -7.088 1.00 79.50 115 PRO A N 1
ATOM 888 C CA . PRO A 1 115 ? 1.057 0.185 -8.091 1.00 79.50 115 PRO A CA 1
ATOM 889 C C . PRO A 1 115 ? 1.570 -1.170 -7.553 1.00 79.50 115 PRO A C 1
ATOM 891 O O . PRO A 1 115 ? 2.172 -1.929 -8.308 1.00 79.50 115 PRO A O 1
ATOM 894 N N . LEU A 1 116 ? 1.458 -1.444 -6.249 1.00 81.38 116 LEU A N 1
ATOM 895 C CA . LEU A 1 116 ? 1.972 -2.659 -5.615 1.00 81.38 116 LEU A CA 1
ATOM 896 C C . LEU A 1 116 ? 0.822 -3.599 -5.246 1.00 81.38 116 LEU A C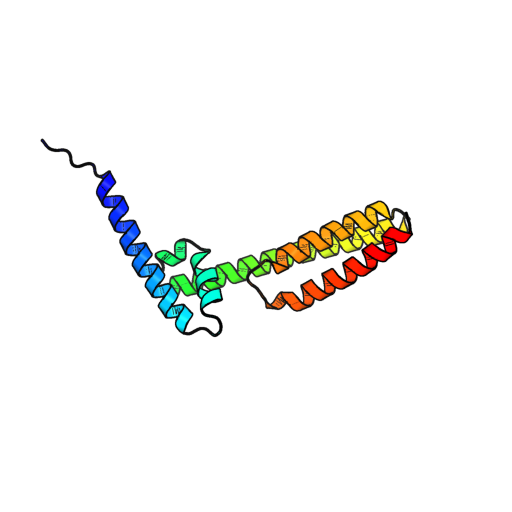 1
ATOM 898 O O . LEU A 1 116 ? 0.233 -3.489 -4.170 1.00 81.38 116 LEU A O 1
ATOM 902 N N . ASP A 1 117 ? 0.561 -4.572 -6.117 1.00 81.25 117 ASP A N 1
ATOM 903 C CA . ASP A 1 117 ? -0.552 -5.512 -5.949 1.00 81.25 117 ASP A CA 1
ATOM 904 C C . ASP A 1 117 ? -0.386 -6.490 -4.779 1.00 81.25 117 ASP A C 1
ATOM 906 O O . ASP A 1 117 ? -1.380 -7.020 -4.273 1.00 81.25 117 ASP A O 1
ATOM 910 N N . ASP A 1 118 ? 0.844 -6.691 -4.292 1.00 80.56 118 ASP A N 1
ATOM 911 C CA . ASP A 1 118 ? 1.164 -7.614 -3.193 1.00 80.56 118 ASP A CA 1
ATOM 912 C C . ASP A 1 118 ? 0.380 -7.309 -1.902 1.00 80.56 118 ASP A C 1
ATOM 914 O O . ASP A 1 118 ? 0.152 -8.194 -1.073 1.00 80.56 118 ASP A O 1
ATOM 918 N N . PHE A 1 119 ? -0.079 -6.065 -1.725 1.00 86.62 119 PHE A N 1
ATOM 919 C CA . PHE A 1 119 ? -0.839 -5.643 -0.548 1.00 86.62 119 PHE A CA 1
ATOM 920 C C . PHE A 1 119 ? -2.359 -5.780 -0.701 1.00 86.62 119 PHE A C 1
ATOM 922 O O . PHE A 1 119 ? -3.071 -5.685 0.300 1.00 86.62 119 PHE A O 1
ATOM 929 N N . ASN A 1 120 ? -2.883 -6.047 -1.902 1.00 87.62 120 ASN A N 1
ATOM 930 C CA . ASN A 1 120 ? -4.325 -6.008 -2.176 1.00 87.62 120 ASN A CA 1
ATOM 931 C C . ASN A 1 120 ? -5.129 -6.986 -1.308 1.00 87.62 120 ASN A C 1
ATOM 933 O O . ASN A 1 120 ? -6.191 -6.631 -0.794 1.00 87.62 120 ASN A O 1
ATOM 937 N N . GLY 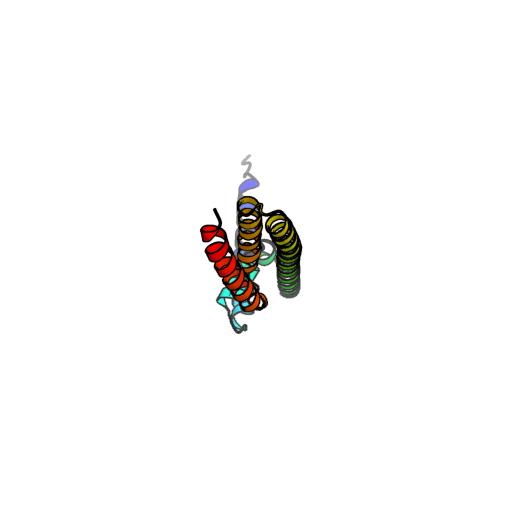A 1 121 ? -4.613 -8.198 -1.078 1.00 90.94 121 GLY A N 1
ATOM 938 C CA . GLY A 1 121 ? -5.273 -9.187 -0.215 1.00 90.94 121 GLY A CA 1
ATOM 939 C C . GLY A 1 121 ? -5.346 -8.754 1.256 1.00 90.94 121 GLY A C 1
ATOM 940 O O . GLY A 1 121 ? -6.381 -8.925 1.912 1.00 90.94 121 GLY A O 1
ATOM 941 N N . LEU A 1 122 ? -4.269 -8.148 1.766 1.00 93.00 122 LEU A N 1
ATOM 942 C CA . LEU A 1 122 ? -4.214 -7.616 3.127 1.00 93.00 122 LEU A CA 1
ATOM 943 C C . LEU A 1 122 ? -5.134 -6.398 3.273 1.00 93.00 122 LEU A C 1
ATOM 945 O O . LEU A 1 122 ? -5.975 -6.383 4.174 1.00 93.00 122 LEU A O 1
ATOM 949 N N . ASN A 1 123 ? -5.047 -5.443 2.342 1.00 94.50 123 ASN A N 1
ATOM 950 C CA . ASN A 1 123 ? -5.898 -4.255 2.284 1.00 94.50 123 ASN A CA 1
ATOM 951 C C . ASN A 1 123 ? -7.383 -4.636 2.282 1.00 94.50 123 ASN A C 1
ATOM 953 O O . ASN A 1 123 ? -8.156 -4.160 3.115 1.00 94.50 123 ASN A O 1
ATOM 957 N N . ALA A 1 124 ? -7.781 -5.570 1.414 1.00 95.56 124 ALA A N 1
ATOM 958 C CA . ALA A 1 124 ? -9.157 -6.048 1.336 1.00 95.56 124 ALA A CA 1
ATOM 959 C C . ALA A 1 124 ? -9.633 -6.670 2.659 1.00 95.56 124 ALA A C 1
ATOM 961 O O . ALA A 1 124 ? -10.761 -6.424 3.092 1.00 95.56 124 ALA A O 1
ATOM 962 N N . THR A 1 125 ? -8.773 -7.447 3.324 1.00 96.81 125 THR A N 1
ATOM 963 C CA . THR A 1 125 ? -9.090 -8.075 4.614 1.00 96.81 125 THR A CA 1
ATOM 964 C C . THR A 1 125 ? -9.265 -7.031 5.714 1.00 96.81 125 THR A C 1
ATOM 966 O O . THR A 1 125 ? -10.270 -7.062 6.428 1.00 96.81 125 THR A O 1
ATOM 969 N N . MET A 1 126 ? -8.339 -6.075 5.818 1.00 96.69 126 MET A N 1
ATOM 970 C CA . MET A 1 126 ? -8.416 -4.983 6.790 1.00 96.69 126 MET A CA 1
ATOM 971 C C . MET A 1 126 ? -9.677 -4.143 6.578 1.00 96.69 126 MET A C 1
ATOM 973 O O . MET A 1 126 ? -10.455 -3.967 7.512 1.00 96.69 126 MET A O 1
ATOM 977 N N . LEU A 1 127 ? -9.951 -3.707 5.344 1.00 97.38 127 LEU A N 1
ATOM 978 C CA . LEU A 1 127 ? -11.157 -2.940 5.016 1.00 97.38 127 LEU A CA 1
ATOM 979 C C . LEU A 1 127 ? -12.439 -3.708 5.349 1.00 97.38 127 LEU A C 1
ATOM 981 O O . LEU A 1 127 ? -13.395 -3.119 5.854 1.00 97.38 127 LEU A O 1
ATOM 985 N N . LYS A 1 128 ? -12.477 -5.015 5.071 1.00 98.00 128 LYS A N 1
ATOM 986 C CA . LYS A 1 128 ? -13.635 -5.867 5.365 1.00 98.00 128 LYS A CA 1
ATOM 987 C C . LYS A 1 128 ? -13.910 -5.938 6.867 1.00 98.00 128 LYS A C 1
ATOM 989 O O . LYS A 1 128 ? -15.045 -5.704 7.276 1.00 98.00 128 LYS A O 1
ATOM 994 N N . ILE A 1 129 ? -12.888 -6.215 7.677 1.00 98.00 129 ILE A N 1
ATOM 995 C CA . ILE A 1 129 ? -13.021 -6.285 9.139 1.00 98.00 129 ILE A CA 1
ATOM 996 C C . ILE A 1 129 ? -13.426 -4.919 9.702 1.00 98.00 129 ILE A C 1
ATOM 998 O O . ILE A 1 129 ? -14.399 -4.839 10.449 1.00 98.00 129 ILE A O 1
ATOM 1002 N N . THR A 1 130 ? -12.759 -3.838 9.292 1.00 98.25 130 THR A N 1
ATOM 1003 C CA . THR A 1 130 ? -13.078 -2.482 9.758 1.00 98.25 130 THR A CA 1
ATOM 1004 C C . THR A 1 130 ? -14.527 -2.100 9.452 1.00 98.25 130 THR A C 1
ATOM 1006 O O . THR A 1 130 ? -15.218 -1.565 10.315 1.00 98.25 130 THR A O 1
ATOM 1009 N N . LYS A 1 131 ? -15.041 -2.444 8.263 1.00 98.00 131 LYS A N 1
ATOM 1010 C CA . LYS A 1 131 ? -16.451 -2.215 7.902 1.00 98.00 131 LYS A CA 1
ATOM 1011 C C . LYS A 1 131 ? -17.426 -3.004 8.778 1.00 98.00 131 LYS A C 1
ATOM 1013 O O . LYS A 1 131 ? -18.483 -2.475 9.113 1.00 98.00 131 LYS A O 1
ATOM 1018 N N . TYR A 1 132 ? -17.087 -4.232 9.174 1.00 98.25 132 TYR A N 1
ATOM 1019 C CA . TYR A 1 132 ? -17.904 -4.994 10.124 1.00 98.25 132 TYR A CA 1
ATOM 1020 C C . TYR A 1 132 ? -17.961 -4.318 11.491 1.00 98.25 132 TYR A C 1
ATOM 1022 O O . TYR A 1 132 ? -19.046 -4.176 12.051 1.00 98.25 132 TYR A O 1
ATOM 1030 N N . VAL A 1 133 ? -16.821 -3.844 11.999 1.00 98.19 133 VAL A N 1
ATOM 1031 C CA . VAL A 1 133 ? -16.774 -3.143 13.288 1.00 98.19 133 VAL A CA 1
ATOM 1032 C C . VAL A 1 133 ? -17.559 -1.830 13.228 1.00 98.19 133 VAL A C 1
ATOM 1034 O O . VAL A 1 133 ? -18.348 -1.567 14.129 1.00 98.19 133 VAL A O 1
ATOM 1037 N N . LEU A 1 134 ? -17.441 -1.047 12.150 1.00 98.00 134 LEU A N 1
ATOM 1038 C CA . LEU A 1 134 ? -18.240 0.174 11.967 1.00 98.00 134 LEU A CA 1
ATOM 1039 C C . LEU A 1 134 ? -19.750 -0.104 11.990 1.00 98.00 134 LEU A C 1
ATOM 1041 O O . LEU A 1 134 ? -20.494 0.646 12.619 1.00 98.00 134 LEU A O 1
ATOM 1045 N N . ALA A 1 135 ? -20.206 -1.180 11.337 1.00 98.00 135 ALA A N 1
ATOM 1046 C CA . ALA A 1 135 ? -21.618 -1.563 11.338 1.00 98.00 135 ALA A CA 1
ATOM 1047 C C . ALA A 1 135 ? -22.126 -1.931 12.744 1.00 98.00 135 ALA A C 1
ATOM 1049 O O . ALA A 1 135 ? -23.266 -1.615 13.076 1.00 98.00 135 ALA A O 1
ATOM 1050 N N . ILE A 1 136 ? -21.280 -2.560 13.570 1.00 97.50 136 ILE A N 1
ATOM 1051 C CA . ILE A 1 136 ? -21.580 -2.861 14.978 1.00 97.50 136 ILE A CA 1
ATOM 1052 C C . ILE A 1 136 ? -21.623 -1.573 15.804 1.00 97.50 136 ILE A C 1
ATOM 1054 O O . ILE A 1 136 ? -22.593 -1.349 16.521 1.00 97.50 136 ILE A O 1
ATOM 1058 N N . LEU A 1 137 ? -20.605 -0.712 15.683 1.00 97.06 137 LEU A N 1
ATOM 1059 C CA . LEU A 1 137 ? -20.525 0.550 16.423 1.00 97.06 137 LEU A CA 1
ATOM 1060 C C . LEU A 1 137 ? -21.735 1.446 16.165 1.00 97.06 137 LEU A C 1
ATOM 1062 O O . LEU A 1 137 ? -22.248 2.037 17.105 1.00 97.06 137 LEU A O 1
ATOM 1066 N N . HIS A 1 138 ? -22.228 1.495 14.926 1.00 93.88 138 HIS A N 1
ATOM 1067 C CA . HIS A 1 138 ? -23.414 2.273 14.559 1.00 93.88 138 HIS A CA 1
ATOM 1068 C C . HIS A 1 138 ? -24.689 1.846 15.313 1.00 93.88 138 HIS A C 1
ATOM 1070 O O . HIS A 1 138 ? -25.643 2.602 15.365 1.00 93.88 138 HIS A O 1
ATOM 1076 N N . GLN A 1 139 ? -24.745 0.639 15.887 1.00 95.31 139 GLN A N 1
ATOM 1077 C CA . GLN A 1 139 ? -25.886 0.206 16.709 1.00 95.31 139 GLN A CA 1
ATOM 1078 C C . GLN A 1 139 ? -25.782 0.667 18.171 1.00 95.31 139 GLN A C 1
ATOM 1080 O O . GLN A 1 139 ? -26.715 0.461 18.944 1.00 95.31 139 GLN A O 1
ATOM 1085 N N . LEU A 1 140 ? -24.636 1.223 18.575 1.00 93.75 140 LEU A N 1
ATOM 1086 C CA . LEU A 1 140 ? -24.337 1.583 19.961 1.00 93.75 140 LEU A CA 1
ATOM 1087 C C . LEU A 1 140 ? -24.541 3.076 20.261 1.00 93.75 140 LEU A C 1
ATOM 1089 O O . LEU A 1 140 ? -24.393 3.464 21.421 1.00 93.75 140 LEU A O 1
ATOM 1093 N N . PHE A 1 141 ? -24.857 3.904 19.259 1.00 88.75 141 PHE A N 1
ATOM 1094 C CA . PHE A 1 141 ? -25.102 5.341 19.413 1.00 88.75 141 PHE A CA 1
ATOM 1095 C C . PHE A 1 141 ? -26.108 5.878 18.391 1.00 88.75 141 PHE A C 1
ATOM 1097 O O . PHE A 1 141 ? -26.183 5.312 17.280 1.00 88.75 141 PHE A O 1
#

Nearest PDB structures (foldseek):
  8xyv-assembly1_A  TM=6.243E-01  e=4.635E-01  synthetic construct
  8xyv-assembly2_B  TM=6.428E-01  e=9.519E-01  synthetic construct
  5k2b-assembly1_A  TM=5.618E-01  e=1.111E+00  unclassified
  3jaj-assembly1_6  TM=5.141E-01  e=3.814E+00  Oryctolagus cuniculus

Secondary structure (DSSP, 8-state):
-----THHHHHHHHHHHHHHHHHHHHHHHTTSSSHHHHHHHHHTSGGGGG--HHHHHHHHHHHHHHHHHHHHHHHHHHHHHHHHHHHHHHTT-HHHHHHHHHHHHHHHHHHHTSS-GGGHHHHHHHHHHHHHHHHHHTT--

Sequence (141 aa):
MTLIPLIVLNQCLTSIGQETGKALIATVCSKTENPQDCISLLESDPRSFTSNLTGLARIALEITARNARNCRDFYIDSVGNLWDSLRAFDELKFDKSYQSLQYVIGNVTDCQNTPLDDFNGLNATMLKITKYVLAILHQLF